Protein AF-A0A2M9NX05-F1 (afdb_monomer_lite)

Foldseek 3Di:
DVLVVVLVVVVVQQQHWDWDDDPPDIFTFHWHDTDSFWTWGFGPCQDPDDDGDIDIDTDD

Sequence (60 aa):
MLSSIFFNQLRHYIGNPVEVATSSDLFEGVLHVVTDEIVRLTETSGGYEGDLDIITIPLN

pLDDT: mean 83.75, std 12.54, range [49.72, 95.0]

Secondary structure (DSSP, 8-state):
-HHHHHHHHHHTTTTSEEEEE-SS-EEEEEEEEE-SSEEEEEES--TTT----EEEEE--

Radius of gyration: 11.86 Å; chains: 1; bounding box: 33×22×29 Å

Structure (mmCIF, N/CA/C/O backbone):
data_AF-A0A2M9NX05-F1
#
_entry.id   AF-A0A2M9NX05-F1
#
loop_
_atom_site.group_PDB
_atom_site.id
_atom_site.type_symbol
_atom_site.label_atom_id
_atom_site.label_alt_id
_atom_site.label_comp_id
_atom_site.label_asym_id
_atom_site.label_entity_id
_atom_site.label_seq_id
_atom_site.pdbx_PDB_ins_code
_atom_site.Cartn_x
_atom_site.Cartn_y
_atom_site.Cartn_z
_atom_site.occupancy
_atom_site.B_iso_or_equiv
_atom_site.auth_seq_id
_atom_site.auth_comp_id
_atom_site.auth_asym_id
_atom_site.auth_atom_id
_atom_site.pdbx_PDB_model_num
ATOM 1 N N . MET A 1 1 ? -10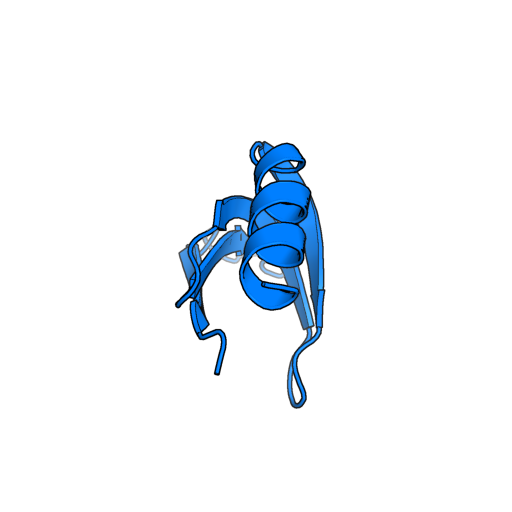.844 2.716 15.691 1.00 58.00 1 MET A N 1
ATOM 2 C CA . MET A 1 1 ? -10.688 4.172 15.935 1.00 58.00 1 MET A CA 1
ATOM 3 C C . MET A 1 1 ? -9.230 4.617 15.821 1.00 58.00 1 MET A C 1
ATOM 5 O O . MET A 1 1 ? -8.968 5.547 15.076 1.00 58.00 1 MET A O 1
ATOM 9 N N . LEU A 1 2 ? -8.274 3.962 16.499 1.00 61.38 2 LEU A N 1
ATOM 10 C CA . LEU A 1 2 ? -6.840 4.263 16.317 1.00 61.38 2 LEU A CA 1
ATOM 11 C C . LEU A 1 2 ? -6.311 3.826 14.941 1.00 61.38 2 LEU A C 1
ATOM 13 O O . LEU A 1 2 ? -5.645 4.613 14.277 1.00 61.38 2 LEU A O 1
ATOM 17 N N . SER A 1 3 ? -6.697 2.635 14.473 1.00 61.59 3 SER A N 1
ATOM 18 C CA . SER A 1 3 ? -6.362 2.126 13.134 1.00 61.59 3 SER A CA 1
ATOM 19 C C . SER A 1 3 ? -6.796 3.090 12.022 1.00 61.59 3 SER A C 1
ATOM 21 O O . SER A 1 3 ? -5.989 3.503 11.199 1.00 61.59 3 SER A O 1
ATOM 23 N N . SER A 1 4 ? -8.035 3.584 12.074 1.00 68.38 4 SER A N 1
ATOM 24 C CA . SER A 1 4 ? -8.542 4.572 11.111 1.00 68.38 4 SER A CA 1
ATOM 25 C C . SER A 1 4 ? -7.776 5.901 11.118 1.00 68.38 4 SER A C 1
ATOM 27 O O . SER A 1 4 ? -7.659 6.534 10.075 1.00 68.38 4 SER A O 1
ATOM 29 N N . ILE A 1 5 ? -7.246 6.341 12.267 1.00 79.44 5 ILE A N 1
ATOM 30 C CA . ILE A 1 5 ? -6.427 7.563 12.337 1.00 79.44 5 ILE A CA 1
ATOM 31 C C . ILE A 1 5 ? -5.050 7.301 11.724 1.00 79.44 5 ILE A C 1
ATOM 33 O O . ILE A 1 5 ? -4.578 8.120 10.942 1.00 79.44 5 ILE A O 1
ATOM 37 N N . PHE A 1 6 ? -4.442 6.154 12.023 1.00 80.56 6 PHE A N 1
ATOM 38 C CA . PHE A 1 6 ? -3.152 5.753 11.469 1.00 80.56 6 PHE A CA 1
ATOM 39 C C . PHE A 1 6 ? -3.177 5.690 9.935 1.00 80.56 6 PHE A C 1
ATOM 41 O O . PHE A 1 6 ? -2.374 6.357 9.282 1.00 80.56 6 PHE A O 1
ATOM 48 N N . PHE A 1 7 ? -4.158 5.000 9.344 1.00 81.75 7 PHE A N 1
ATOM 49 C CA . PHE A 1 7 ? -4.279 4.915 7.884 1.00 81.75 7 PHE A CA 1
ATOM 50 C C . PHE A 1 7 ? -4.568 6.275 7.243 1.00 81.75 7 PHE A C 1
ATOM 52 O O . PHE A 1 7 ? -4.022 6.596 6.189 1.00 81.75 7 PHE A O 1
ATOM 59 N N . ASN A 1 8 ? -5.379 7.115 7.895 1.00 84.44 8 ASN A N 1
ATOM 60 C CA . ASN A 1 8 ? -5.625 8.472 7.415 1.00 84.44 8 ASN A CA 1
ATOM 61 C C . ASN A 1 8 ? -4.357 9.329 7.435 1.00 84.44 8 ASN A C 1
ATOM 63 O O . ASN A 1 8 ? -4.146 10.094 6.501 1.00 84.44 8 ASN A O 1
ATOM 67 N N . GLN A 1 9 ? -3.498 9.198 8.448 1.00 86.06 9 GLN A N 1
ATOM 68 C CA . GLN A 1 9 ? -2.210 9.896 8.472 1.00 86.06 9 GLN A CA 1
ATOM 69 C C . GLN A 1 9 ? -1.300 9.402 7.345 1.00 86.06 9 GLN A C 1
ATOM 71 O O . GLN A 1 9 ? -0.809 10.213 6.566 1.00 86.06 9 GLN A O 1
ATOM 76 N N . LEU A 1 10 ? -1.171 8.086 7.171 1.00 86.50 10 LEU A N 1
ATOM 77 C CA . LEU A 1 10 ? -0.344 7.492 6.117 1.00 86.50 10 LEU A CA 1
ATOM 78 C C . LEU A 1 10 ? -0.755 7.919 4.698 1.00 86.50 10 LEU A C 1
ATOM 80 O O . LEU A 1 10 ? 0.105 8.136 3.849 1.00 86.50 10 LEU A O 1
ATOM 84 N N . ARG A 1 11 ? -2.053 8.127 4.438 1.00 90.19 11 ARG A N 1
ATOM 85 C CA . ARG A 1 11 ? -2.541 8.633 3.140 1.00 90.19 11 ARG A CA 1
ATOM 86 C C . ARG A 1 11 ? -1.972 10.000 2.748 1.00 90.19 11 ARG A C 1
ATOM 88 O O . ARG A 1 11 ? -1.885 10.278 1.557 1.00 90.19 11 ARG A O 1
ATOM 95 N N . HIS A 1 12 ? -1.559 10.834 3.705 1.00 92.12 12 HIS A N 1
ATOM 96 C CA . HIS A 1 12 ? -0.938 12.132 3.407 1.00 92.12 12 HIS A CA 1
ATOM 97 C C . HIS A 1 12 ? 0.454 11.994 2.780 1.00 92.12 12 HIS A C 1
ATOM 99 O O . HIS A 1 12 ? 0.969 12.959 2.222 1.00 92.12 12 HIS A O 1
ATOM 105 N N . TYR A 1 13 ? 1.054 10.805 2.858 1.00 91.50 13 TYR A N 1
ATOM 106 C CA . TYR A 1 13 ? 2.371 10.516 2.305 1.00 91.50 13 TYR A CA 1
ATOM 107 C C . TYR A 1 13 ? 2.305 9.849 0.925 1.00 91.50 13 TYR A C 1
ATOM 109 O O . TYR A 1 13 ? 3.347 9.500 0.378 1.00 91.50 13 TYR A O 1
ATOM 117 N N . ILE A 1 14 ? 1.113 9.663 0.342 1.00 94.50 14 ILE A N 1
ATOM 118 C CA . ILE A 1 14 ? 0.982 9.146 -1.028 1.00 94.50 14 ILE A CA 1
ATOM 119 C C . ILE A 1 14 ? 1.723 10.083 -1.994 1.00 94.50 14 ILE A C 1
ATOM 121 O O . ILE A 1 14 ? 1.517 11.294 -1.981 1.00 94.50 14 ILE A O 1
ATOM 125 N N . GLY A 1 15 ? 2.580 9.506 -2.835 1.00 93.12 15 GLY A N 1
ATOM 126 C CA . GLY A 1 15 ? 3.466 10.203 -3.765 1.00 93.12 15 GLY A CA 1
ATOM 127 C C . GLY A 1 15 ? 4.843 10.542 -3.191 1.00 93.12 15 GLY A C 1
ATOM 128 O O . GLY A 1 15 ? 5.730 10.908 -3.958 1.00 93.12 15 GLY A O 1
ATOM 129 N N . ASN A 1 16 ? 5.050 10.384 -1.881 1.00 93.75 16 ASN A N 1
ATOM 130 C CA . ASN A 1 16 ? 6.350 10.601 -1.255 1.00 93.75 16 ASN A CA 1
ATOM 131 C C . ASN A 1 16 ? 7.161 9.297 -1.198 1.00 93.75 16 ASN A C 1
ATOM 133 O O . ASN A 1 16 ? 6.574 8.214 -1.085 1.00 93.75 16 ASN A O 1
ATOM 137 N N . PRO A 1 17 ? 8.503 9.392 -1.230 1.00 92.25 17 PRO A N 1
ATOM 138 C CA . PRO A 1 17 ? 9.364 8.279 -0.865 1.00 92.25 17 PRO A CA 1
ATOM 139 C C . PRO A 1 17 ? 9.179 7.957 0.621 1.00 92.25 17 PRO A C 1
ATOM 141 O O . PRO A 1 17 ? 9.174 8.852 1.471 1.00 92.25 17 PRO A O 1
ATOM 144 N N . VAL A 1 18 ? 9.006 6.676 0.920 1.00 92.50 18 VAL A N 1
ATOM 145 C CA . VAL A 1 18 ? 8.822 6.135 2.263 1.00 92.50 18 VAL A CA 1
ATOM 146 C C . VAL A 1 18 ? 9.655 4.873 2.432 1.00 92.50 18 VAL A C 1
ATOM 148 O O . VAL A 1 18 ? 9.981 4.185 1.466 1.00 92.50 18 VAL A O 1
ATOM 151 N N . GLU A 1 19 ? 9.939 4.555 3.685 1.00 92.12 19 GLU A N 1
ATOM 152 C CA . GLU A 1 19 ? 10.575 3.314 4.100 1.00 92.12 19 GLU A CA 1
ATOM 153 C C . GLU A 1 19 ? 9.603 2.585 5.035 1.00 92.12 19 GLU A C 1
ATOM 155 O O . GLU A 1 19 ? 9.093 3.161 6.001 1.00 92.12 19 GLU A O 1
ATOM 160 N N . VAL A 1 20 ? 9.276 1.337 4.704 1.00 89.31 20 VAL A N 1
ATOM 161 C CA . VAL A 1 20 ? 8.296 0.512 5.411 1.00 89.31 20 VAL A CA 1
ATOM 162 C C . VAL A 1 20 ? 8.997 -0.723 5.956 1.00 89.31 20 VAL A C 1
ATOM 164 O O . VAL A 1 20 ? 9.355 -1.633 5.211 1.00 89.31 20 VAL A O 1
ATOM 167 N N . ALA A 1 21 ? 9.159 -0.759 7.276 1.00 90.44 21 ALA A N 1
ATOM 168 C CA . ALA A 1 21 ? 9.685 -1.914 7.987 1.00 90.44 21 ALA A CA 1
ATOM 169 C C . ALA A 1 21 ? 8.548 -2.861 8.394 1.00 90.44 21 ALA A C 1
ATOM 171 O O . ALA A 1 21 ? 7.558 -2.452 9.005 1.00 90.44 21 ALA A O 1
ATOM 172 N N . THR A 1 22 ? 8.720 -4.141 8.089 1.00 87.12 22 THR A N 1
ATOM 173 C CA . THR A 1 22 ? 7.900 -5.248 8.588 1.00 87.12 22 THR A CA 1
ATOM 174 C C . THR A 1 22 ? 8.696 -6.045 9.625 1.00 87.12 22 THR A C 1
ATOM 176 O O . THR A 1 22 ? 9.829 -5.704 9.961 1.00 87.12 22 THR A O 1
ATOM 179 N N . SER A 1 23 ? 8.122 -7.122 10.164 1.00 87.81 23 SER A N 1
ATOM 180 C CA . SER A 1 23 ? 8.845 -7.993 11.098 1.00 87.81 23 SER A CA 1
ATOM 181 C C . SER A 1 23 ? 10.029 -8.735 10.468 1.00 87.81 23 SER A C 1
ATOM 183 O O . SER A 1 23 ? 10.900 -9.189 11.206 1.00 87.81 23 SER A O 1
ATOM 185 N N . SER A 1 24 ? 10.033 -8.916 9.145 1.00 86.88 24 SER A N 1
ATOM 186 C CA . SER A 1 24 ? 11.041 -9.703 8.420 1.00 86.88 24 SER A CA 1
ATOM 187 C C . SER A 1 24 ? 11.870 -8.878 7.445 1.00 86.88 24 SER A C 1
ATOM 189 O O . SER A 1 24 ? 13.035 -9.199 7.236 1.00 86.88 24 SER A O 1
ATOM 191 N N . ASP A 1 25 ? 11.289 -7.820 6.884 1.00 88.56 25 ASP A N 1
ATOM 192 C CA . ASP A 1 25 ? 11.827 -7.134 5.711 1.00 88.56 25 ASP A CA 1
ATOM 193 C C . ASP A 1 25 ? 11.671 -5.617 5.809 1.00 88.56 25 ASP A C 1
ATOM 195 O O . ASP A 1 25 ? 10.832 -5.102 6.556 1.00 88.56 25 ASP A O 1
ATOM 199 N N . LEU A 1 26 ? 12.459 -4.913 5.004 1.00 89.38 26 LEU A N 1
ATOM 200 C CA . LEU A 1 26 ? 12.456 -3.465 4.865 1.00 89.38 26 LEU A CA 1
ATOM 201 C C . LEU A 1 26 ? 12.261 -3.111 3.392 1.00 89.38 26 LEU A C 1
ATOM 203 O O . LEU A 1 26 ? 13.001 -3.606 2.545 1.00 89.38 26 LEU A O 1
ATOM 207 N N . PHE A 1 27 ? 11.285 -2.255 3.105 1.00 89.19 27 PHE A N 1
ATOM 208 C CA . PHE A 1 27 ? 10.954 -1.840 1.745 1.00 89.19 27 PHE A CA 1
ATOM 209 C C . PHE A 1 27 ? 11.060 -0.329 1.607 1.00 89.19 27 PHE A C 1
ATOM 211 O O . PHE A 1 27 ? 10.462 0.410 2.386 1.00 89.19 27 PHE A O 1
ATOM 218 N N . GLU A 1 28 ? 11.759 0.132 0.581 1.00 90.94 28 GLU A N 1
ATOM 219 C CA . GLU A 1 28 ? 11.909 1.549 0.267 1.00 90.94 28 GLU A CA 1
ATOM 220 C C . GLU A 1 28 ? 11.258 1.845 -1.082 1.00 90.94 28 GLU A C 1
ATOM 222 O O . GLU A 1 28 ? 11.556 1.202 -2.093 1.00 90.94 28 GLU A O 1
ATOM 227 N N . GLY A 1 29 ? 10.365 2.830 -1.120 1.00 92.25 29 GLY A N 1
ATOM 228 C CA . GLY A 1 29 ? 9.698 3.173 -2.366 1.00 92.25 29 GLY A CA 1
ATOM 229 C C . GLY A 1 29 ? 8.747 4.351 -2.295 1.00 92.25 29 GLY A C 1
ATOM 230 O O . GLY A 1 29 ? 8.558 4.974 -1.254 1.00 92.25 29 GLY A O 1
ATOM 231 N N . VAL A 1 30 ? 8.116 4.660 -3.425 1.00 93.44 30 VAL A N 1
ATOM 232 C CA . VAL A 1 30 ? 7.095 5.710 -3.512 1.00 93.44 30 VAL A CA 1
ATOM 233 C C . VAL A 1 30 ? 5.734 5.136 -3.140 1.00 93.44 30 VAL A C 1
ATOM 235 O O . VAL A 1 30 ? 5.255 4.189 -3.764 1.00 93.44 30 VAL A O 1
ATOM 238 N N . LEU A 1 31 ? 5.089 5.726 -2.135 1.00 94.50 31 LEU A N 1
ATOM 239 C CA . LEU A 1 31 ? 3.792 5.273 -1.638 1.00 94.50 31 LEU A CA 1
ATOM 240 C C . LEU A 1 31 ? 2.661 5.601 -2.626 1.00 94.50 31 LEU A C 1
ATOM 242 O O . LEU A 1 31 ? 2.502 6.749 -3.030 1.00 94.50 31 LEU A O 1
ATOM 246 N N . HIS A 1 32 ? 1.813 4.627 -2.960 1.00 94.12 32 HIS A N 1
ATOM 247 C CA . HIS A 1 32 ? 0.693 4.817 -3.893 1.00 94.12 32 HIS A CA 1
ATOM 248 C C . HIS A 1 32 ? -0.677 4.602 -3.262 1.00 94.12 32 HIS A C 1
ATOM 250 O O . HIS A 1 32 ? -1.616 5.340 -3.558 1.00 94.12 32 HIS A O 1
ATOM 256 N N . VAL A 1 33 ? -0.817 3.576 -2.421 1.00 94.50 33 VAL A N 1
ATOM 257 C CA . VAL A 1 33 ? -2.117 3.189 -1.861 1.00 94.50 33 VAL A CA 1
ATOM 258 C C . VAL A 1 33 ? -1.964 2.872 -0.387 1.00 94.50 33 VAL A C 1
ATOM 260 O O . VAL A 1 33 ? -1.062 2.136 0.001 1.00 94.50 33 VAL A O 1
ATOM 263 N N . VAL A 1 34 ? -2.889 3.396 0.417 1.00 92.62 34 VAL A N 1
ATOM 264 C CA . VAL A 1 34 ? -3.054 3.022 1.822 1.00 92.62 34 VAL A CA 1
ATOM 265 C C . VAL A 1 34 ? -4.530 2.787 2.110 1.00 92.62 34 VAL A C 1
ATOM 267 O O . VAL A 1 34 ? -5.372 3.692 2.008 1.00 92.62 34 VAL A O 1
ATOM 270 N N . THR A 1 35 ? -4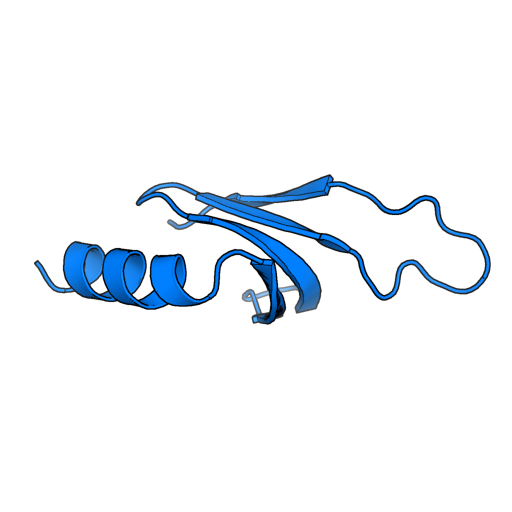.832 1.560 2.499 1.00 90.56 35 THR A N 1
ATOM 271 C CA . THR A 1 35 ? -6.129 1.145 3.036 1.00 90.56 35 THR A CA 1
ATOM 272 C C . THR A 1 35 ? -5.931 0.634 4.456 1.00 90.56 35 THR A C 1
ATOM 274 O O . THR A 1 35 ? -4.826 0.682 4.989 1.00 90.56 35 THR A O 1
ATOM 277 N N . ASP A 1 36 ? -7.009 0.185 5.077 1.00 88.56 36 ASP A N 1
ATOM 278 C CA . ASP A 1 36 ? -6.957 -0.544 6.336 1.00 88.56 36 ASP A CA 1
ATOM 279 C C . ASP A 1 36 ? -6.451 -1.985 6.199 1.00 88.56 36 ASP A C 1
ATOM 281 O O . ASP A 1 36 ? -6.167 -2.607 7.215 1.00 88.56 36 ASP A O 1
ATOM 285 N N . GLU A 1 37 ? -6.277 -2.485 4.973 1.00 89.38 37 GLU A N 1
ATOM 286 C CA . GLU A 1 37 ? -5.826 -3.855 4.702 1.00 89.38 37 GLU A CA 1
ATOM 287 C C . GLU A 1 37 ? -4.424 -3.917 4.083 1.00 89.38 37 GLU A C 1
ATOM 289 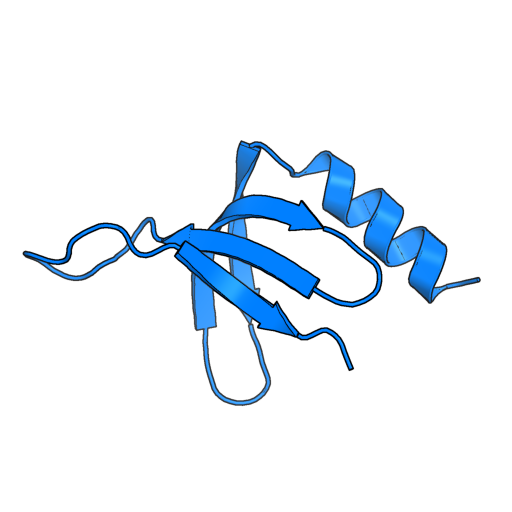O O . GLU A 1 37 ? -3.711 -4.901 4.257 1.00 89.38 37 GLU A O 1
ATOM 294 N N . ILE A 1 38 ? -4.023 -2.890 3.326 1.00 92.12 38 ILE A N 1
ATOM 295 C CA . ILE A 1 38 ? -2.771 -2.892 2.558 1.00 92.12 38 ILE A CA 1
ATOM 296 C C . ILE A 1 38 ? -2.089 -1.524 2.486 1.00 92.12 38 ILE A C 1
ATOM 298 O O . ILE A 1 38 ? -2.744 -0.475 2.429 1.00 92.12 38 ILE A O 1
ATOM 302 N N . VAL A 1 39 ? -0.765 -1.569 2.350 1.00 93.00 39 VAL A N 1
ATOM 303 C CA . VAL A 1 39 ? 0.093 -0.501 1.827 1.00 93.00 39 VAL A CA 1
ATOM 304 C C . VAL A 1 39 ? 0.663 -0.947 0.483 1.00 93.00 39 VAL A C 1
ATOM 306 O O . VAL A 1 39 ? 1.113 -2.081 0.347 1.00 93.00 39 VAL A O 1
ATOM 309 N N . ARG A 1 40 ? 0.661 -0.069 -0.521 1.00 95.00 40 ARG A N 1
ATOM 310 C CA . ARG A 1 40 ? 1.290 -0.338 -1.821 1.00 95.00 40 ARG A CA 1
ATOM 311 C C . ARG A 1 40 ? 2.296 0.741 -2.175 1.00 95.00 40 ARG A C 1
ATOM 313 O O . ARG A 1 40 ? 1.938 1.921 -2.152 1.00 95.00 40 ARG A O 1
ATOM 320 N N . LEU A 1 41 ? 3.50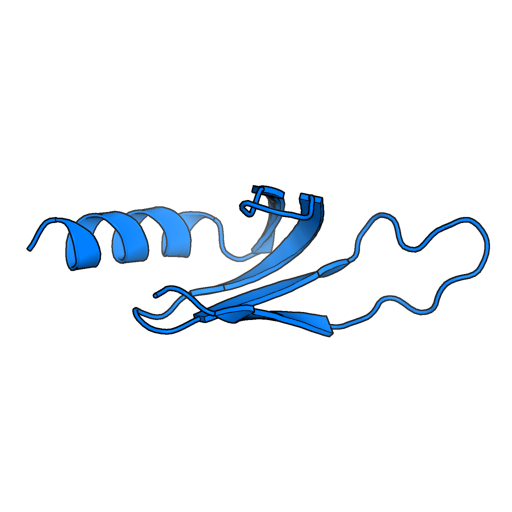0 0.331 -2.557 1.00 94.19 41 LEU A N 1
ATOM 321 C CA . LEU A 1 41 ? 4.587 1.205 -2.991 1.00 94.19 41 LEU A CA 1
ATOM 322 C C . LEU A 1 41 ? 5.254 0.667 -4.261 1.00 94.19 41 LEU A C 1
ATOM 324 O O . LEU A 1 41 ? 5.175 -0.527 -4.535 1.00 94.19 41 LEU A O 1
ATOM 328 N N . THR A 1 42 ? 5.874 1.550 -5.036 1.00 92.62 42 THR A N 1
ATOM 329 C CA . THR A 1 42 ? 6.796 1.167 -6.117 1.00 92.62 42 THR A CA 1
ATOM 330 C C . THR A 1 42 ? 8.206 1.293 -5.572 1.00 92.62 42 THR A C 1
ATOM 332 O O . THR A 1 42 ? 8.530 2.361 -5.048 1.00 92.62 42 THR A O 1
ATOM 335 N N . GLU A 1 43 ? 9.016 0.239 -5.657 1.00 88.75 43 GLU A N 1
ATOM 336 C CA . GLU A 1 43 ? 10.382 0.278 -5.128 1.00 88.75 43 GLU A CA 1
ATOM 337 C C . GLU A 1 43 ? 11.197 1.421 -5.733 1.00 88.75 43 GLU A C 1
ATOM 339 O O . GLU A 1 43 ? 11.022 1.791 -6.893 1.00 88.75 43 GLU A O 1
ATOM 344 N N . THR A 1 44 ? 12.102 1.984 -4.934 1.00 82.00 44 THR A N 1
ATOM 345 C CA . THR A 1 44 ? 13.082 2.982 -5.395 1.00 82.00 44 THR A CA 1
ATOM 346 C C . THR A 1 44 ? 14.522 2.481 -5.347 1.00 82.00 44 THR A C 1
ATOM 348 O O . THR A 1 44 ? 15.409 3.133 -5.894 1.00 82.00 44 THR A O 1
ATOM 351 N N . SER A 1 45 ? 14.761 1.326 -4.727 1.00 68.94 45 SER A N 1
ATOM 352 C CA . SER A 1 45 ? 16.082 0.720 -4.523 1.00 68.94 45 SER A CA 1
ATOM 353 C C . SER A 1 45 ? 16.094 -0.748 -4.979 1.00 68.94 45 SER A C 1
ATOM 355 O O . SER A 1 45 ? 16.550 -1.642 -4.273 1.00 68.94 45 SER A O 1
ATOM 357 N N . GLY A 1 46 ? 15.633 -0.997 -6.209 1.00 59.69 46 GLY A N 1
ATOM 358 C CA . GLY A 1 46 ? 15.684 -2.308 -6.867 1.00 59.69 46 GLY A CA 1
ATOM 359 C C . GLY A 1 46 ? 17.088 -2.679 -7.367 1.00 59.69 46 GLY A C 1
ATOM 360 O O . GLY A 1 46 ? 17.298 -2.818 -8.565 1.00 59.69 46 GLY A O 1
ATOM 361 N N . GLY A 1 47 ? 18.082 -2.807 -6.481 1.00 58.00 47 GLY A N 1
ATOM 362 C CA . GLY A 1 47 ? 19.443 -3.239 -6.848 1.00 58.00 47 GLY A CA 1
ATOM 363 C C . GLY A 1 47 ? 20.089 -2.470 -8.023 1.00 58.00 47 GLY A C 1
ATOM 364 O O . GLY A 1 47 ? 19.668 -1.378 -8.391 1.00 58.00 47 GLY A O 1
ATOM 365 N N . TYR A 1 48 ? 21.166 -3.016 -8.605 1.00 49.72 48 TYR A N 1
ATOM 366 C CA . TYR A 1 48 ? 21.904 -2.360 -9.704 1.00 49.72 48 TYR A CA 1
ATOM 367 C C . TYR A 1 48 ? 21.290 -2.570 -11.104 1.00 49.72 48 TYR A C 1
ATOM 369 O O . TYR A 1 48 ? 21.714 -1.887 -12.031 1.00 49.72 48 TYR A O 1
ATOM 377 N N . GLU A 1 49 ? 20.308 -3.465 -11.271 1.00 54.72 49 GLU A N 1
ATOM 378 C CA . GLU A 1 49 ? 19.663 -3.778 -12.566 1.00 54.72 49 GLU A CA 1
ATOM 379 C C . GLU A 1 49 ? 18.211 -4.298 -12.409 1.00 54.72 49 GLU A C 1
ATOM 381 O O . GLU A 1 49 ? 17.751 -5.111 -13.207 1.00 54.72 49 GLU A O 1
ATOM 386 N N . GLY A 1 50 ? 17.490 -3.906 -11.354 1.00 55.16 50 GLY A N 1
ATOM 387 C CA . GLY A 1 50 ? 16.118 -4.370 -11.122 1.00 55.16 50 GLY A CA 1
ATOM 388 C C . GLY A 1 50 ? 15.076 -3.491 -11.807 1.00 55.16 50 GLY A C 1
ATOM 389 O O . GLY A 1 50 ? 15.119 -2.264 -11.697 1.00 55.16 50 GLY A O 1
ATOM 390 N N . ASP A 1 51 ? 14.115 -4.120 -12.485 1.00 60.66 51 ASP A N 1
ATOM 391 C CA . ASP A 1 51 ? 12.855 -3.462 -12.823 1.00 60.66 51 ASP A CA 1
ATOM 392 C C . ASP A 1 51 ? 12.181 -2.990 -11.524 1.00 60.66 51 ASP A C 1
ATOM 394 O O . ASP A 1 51 ? 12.191 -3.692 -10.513 1.00 60.66 51 ASP A O 1
ATOM 398 N N . LEU A 1 52 ? 11.626 -1.775 -11.530 1.00 73.81 52 LEU A N 1
ATOM 399 C CA . LEU A 1 52 ? 10.938 -1.234 -10.359 1.00 73.81 52 LEU A CA 1
ATOM 400 C C . LEU A 1 52 ? 9.649 -2.029 -10.131 1.00 73.81 52 LEU A C 1
ATOM 402 O O . LEU A 1 52 ? 8.675 -1.871 -10.873 1.00 73.81 52 LEU A O 1
ATOM 406 N N . ASP A 1 53 ? 9.649 -2.870 -9.102 1.00 84.69 53 ASP A N 1
ATOM 407 C CA . ASP A 1 53 ? 8.502 -3.696 -8.759 1.00 84.69 53 ASP A CA 1
ATOM 408 C C . ASP A 1 53 ? 7.468 -2.931 -7.924 1.00 84.69 53 ASP A C 1
ATOM 410 O O . ASP A 1 53 ? 7.767 -2.026 -7.135 1.00 84.69 53 ASP A O 1
ATOM 414 N N . ILE A 1 54 ? 6.202 -3.319 -8.100 1.00 90.38 54 ILE A N 1
ATOM 415 C CA . ILE A 1 54 ? 5.093 -2.840 -7.275 1.00 90.38 54 ILE A CA 1
ATOM 416 C C . ILE A 1 54 ? 4.924 -3.796 -6.096 1.00 90.38 54 ILE A C 1
ATOM 418 O O . ILE A 1 54 ? 4.468 -4.930 -6.256 1.00 90.38 54 ILE A O 1
ATOM 422 N N . ILE A 1 55 ? 5.191 -3.304 -4.891 1.00 91.00 55 ILE A N 1
ATOM 423 C CA . ILE A 1 55 ? 5.087 -4.068 -3.650 1.00 91.00 55 ILE A CA 1
ATOM 424 C C . ILE A 1 55 ? 3.757 -3.782 -2.971 1.00 91.00 55 ILE A C 1
ATOM 426 O O . ILE A 1 55 ? 3.375 -2.630 -2.770 1.00 91.00 55 ILE A O 1
ATOM 430 N N . THR A 1 56 ? 3.050 -4.847 -2.586 1.00 93.88 56 THR A N 1
ATOM 431 C CA . THR A 1 56 ? 1.847 -4.772 -1.746 1.00 93.88 56 THR A CA 1
ATOM 432 C C . THR A 1 56 ? 2.119 -5.449 -0.408 1.00 93.88 56 THR A C 1
ATOM 434 O O . THR A 1 56 ? 2.328 -6.6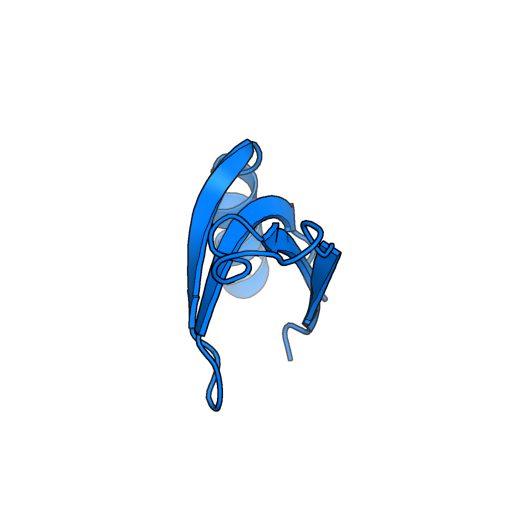56 -0.355 1.00 93.88 56 THR A O 1
ATOM 437 N N . ILE A 1 57 ? 2.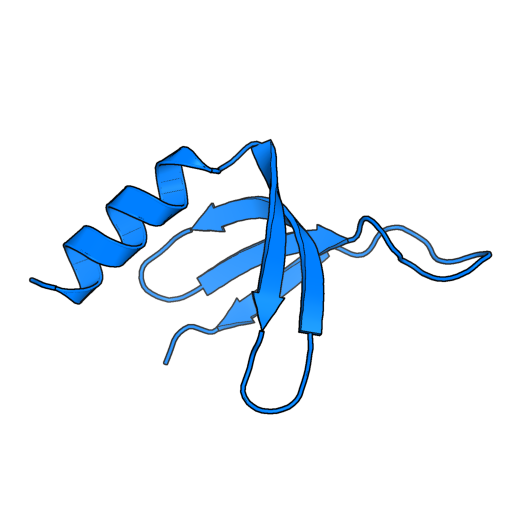083 -4.665 0.666 1.00 91.75 57 ILE A N 1
ATOM 438 C CA . ILE A 1 57 ? 2.329 -5.094 2.042 1.00 91.75 57 ILE A CA 1
ATOM 439 C C . ILE A 1 57 ? 0.976 -5.195 2.764 1.00 91.75 57 ILE A C 1
ATOM 441 O O . ILE A 1 57 ? 0.270 -4.184 2.843 1.00 91.75 57 ILE A O 1
ATOM 445 N N . PRO A 1 58 ? 0.584 -6.372 3.282 1.00 91.00 58 PRO A N 1
ATOM 446 C CA . PRO A 1 58 ? -0.632 -6.522 4.075 1.00 91.00 58 PRO A CA 1
ATOM 447 C C . PRO A 1 58 ? -0.473 -5.915 5.478 1.00 91.00 58 PRO A C 1
ATOM 449 O O . PRO A 1 58 ? 0.588 -6.011 6.094 1.00 91.00 58 PRO A O 1
ATOM 452 N N . LEU A 1 59 ? -1.545 -5.311 5.987 1.00 82.38 59 LEU A N 1
ATOM 453 C CA . LEU A 1 59 ? -1.650 -4.721 7.320 1.00 82.38 59 LEU A CA 1
ATOM 454 C C . LEU A 1 59 ? -2.597 -5.596 8.153 1.00 82.38 59 LEU A C 1
ATOM 456 O O . LEU A 1 59 ? -3.813 -5.449 8.068 1.00 82.38 59 LEU A O 1
ATOM 460 N N . ASN A 1 60 ? -2.032 -6.541 8.908 1.00 71.94 60 ASN A N 1
ATOM 461 C CA . ASN A 1 60 ? -2.772 -7.413 9.831 1.00 71.94 60 ASN A CA 1
ATOM 462 C C . ASN A 1 60 ? -2.796 -6.842 11.253 1.00 71.94 60 ASN A C 1
ATOM 464 O O . ASN A 1 60 ? -1.773 -6.244 11.661 1.00 71.94 60 ASN A O 1
#